Protein AF-A0A9P9II21-F1 (afdb_monomer_lite)

pLDDT: mean 89.0, std 5.73, range [63.31, 94.75]

Foldseek 3Di:
DVVPDPVVVVVVVLVVCPPPNLVVLQVQLPPDPVSVVSRDQDALVSQLVVCLVVVQPQAAGEHPVSDGDHPVQFDPVCCDEQCNSPHVVVHVTDGNVGD

Organism: NCBI:txid256645

Secondary structure (DSSP, 8-state):
-GGGS-HHHHHHHHHT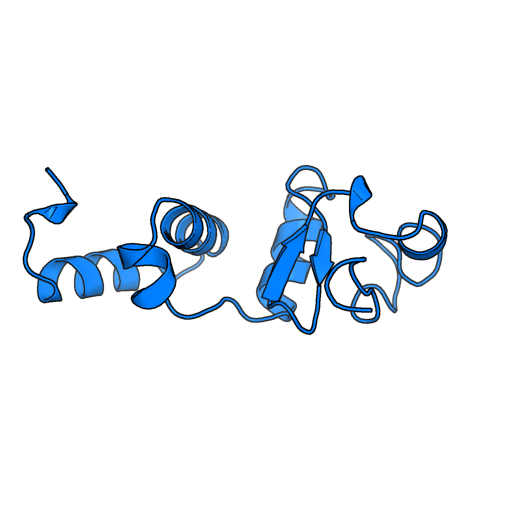TTTT-HHHHHHHHHH-HHHHHHSPPPPHHHHHHHHHHTTTTT-EEETTTTEEE-GGGS-TTTTSGGGSTTSTTGGG---TTT-

Structure (mmCIF, N/CA/C/O backbone):
data_AF-A0A9P9II21-F1
#
_entry.id   AF-A0A9P9II21-F1
#
loop_
_atom_site.group_PDB
_atom_site.id
_atom_site.type_symbol
_atom_site.label_atom_id
_atom_site.label_alt_id
_atom_site.label_comp_id
_atom_site.label_asym_id
_atom_site.label_entity_id
_atom_site.label_seq_id
_atom_site.pdbx_PDB_ins_code
_atom_site.Cartn_x
_atom_site.Cartn_y
_atom_site.Cartn_z
_atom_site.occupancy
_atom_site.B_iso_or_equiv
_atom_site.auth_seq_id
_atom_site.auth_comp_id
_atom_site.auth_asym_id
_atom_site.auth_atom_id
_atom_site.pdbx_PDB_model_num
ATOM 1 N N . PRO A 1 1 ? -3.631 1.811 24.890 1.00 83.94 1 PRO A N 1
ATOM 2 C CA . PRO A 1 1 ? -2.990 1.358 23.628 1.00 83.94 1 PRO A CA 1
ATOM 3 C C . PRO A 1 1 ? -4.033 1.226 22.514 1.00 83.94 1 PRO A C 1
ATOM 5 O O . PRO A 1 1 ? -5.151 0.827 22.824 1.00 83.94 1 PRO A O 1
ATOM 8 N N . ILE A 1 2 ? -3.689 1.546 21.259 1.00 87.62 2 ILE A N 1
ATOM 9 C CA . ILE A 1 2 ? -4.649 1.524 20.136 1.00 87.62 2 ILE A CA 1
ATOM 10 C C . ILE A 1 2 ? -5.311 0.150 19.964 1.00 87.62 2 ILE A C 1
ATOM 12 O O . ILE A 1 2 ? -6.512 0.083 19.782 1.00 87.62 2 ILE A O 1
ATOM 16 N N . LEU A 1 3 ? -4.562 -0.939 20.167 1.00 91.69 3 LEU A N 1
ATOM 17 C CA . LEU A 1 3 ? -5.059 -2.315 20.031 1.00 91.69 3 LEU A CA 1
ATOM 18 C C . LEU A 1 3 ? -6.070 -2.747 21.107 1.00 91.69 3 LEU A C 1
ATOM 20 O O . LEU A 1 3 ? -6.678 -3.801 20.963 1.00 91.69 3 LEU A O 1
ATOM 24 N N . ASN A 1 4 ? -6.253 -1.959 22.171 1.00 94.75 4 ASN A N 1
ATOM 25 C CA . ASN A 1 4 ? -7.258 -2.239 23.201 1.00 94.75 4 ASN A CA 1
ATOM 26 C C . ASN A 1 4 ? -8.624 -1.624 22.860 1.00 94.75 4 ASN A C 1
ATOM 28 O O . ASN A 1 4 ? -9.573 -1.796 23.623 1.00 94.75 4 ASN A O 1
ATOM 32 N N . LEU A 1 5 ? -8.726 -0.868 21.762 1.00 94.44 5 LEU A N 1
ATOM 33 C CA . LEU A 1 5 ? -9.998 -0.322 21.314 1.00 94.44 5 LEU A CA 1
ATOM 34 C C . LEU A 1 5 ? -10.875 -1.444 20.727 1.00 94.44 5 LEU A C 1
ATOM 36 O O . LEU A 1 5 ? -10.361 -2.387 20.119 1.00 94.44 5 LEU A O 1
ATOM 40 N N . PRO A 1 6 ? -12.208 -1.351 20.864 1.00 94.69 6 PRO A N 1
ATOM 41 C CA . PRO A 1 6 ? -13.124 -2.240 20.163 1.00 94.69 6 PRO A CA 1
ATOM 42 C C . PRO A 1 6 ? -12.909 -2.214 18.644 1.00 94.69 6 PRO A C 1
ATOM 44 O O . PRO A 1 6 ? -12.644 -1.163 18.059 1.00 94.69 6 PRO A O 1
ATOM 47 N N . ALA A 1 7 ? -13.122 -3.354 17.982 1.00 92.69 7 ALA A N 1
ATOM 48 C CA . ALA A 1 7 ? -12.961 -3.480 16.529 1.00 92.69 7 ALA A CA 1
ATOM 49 C C . ALA A 1 7 ? -13.858 -2.522 15.719 1.00 92.69 7 ALA A C 1
ATOM 51 O O . ALA A 1 7 ? -13.515 -2.169 14.593 1.00 92.69 7 ALA A O 1
ATOM 52 N N . GLU A 1 8 ? -14.989 -2.081 16.283 1.00 94.62 8 GLU A N 1
ATOM 53 C CA . GLU A 1 8 ? -15.830 -1.031 15.691 1.00 94.62 8 GLU A CA 1
ATOM 54 C C . GLU A 1 8 ? -15.074 0.296 15.568 1.00 94.62 8 GLU A C 1
ATOM 56 O O . GLU A 1 8 ? -15.078 0.911 14.506 1.00 94.62 8 GLU A O 1
ATOM 61 N N . LEU A 1 9 ? -14.345 0.698 16.614 1.00 94.62 9 LEU A N 1
ATOM 62 C CA . LEU A 1 9 ? -13.543 1.920 16.580 1.00 94.62 9 LEU A CA 1
ATOM 63 C C . LEU A 1 9 ? -12.380 1.789 15.597 1.00 94.62 9 LEU A C 1
ATOM 65 O O . LEU A 1 9 ? -12.066 2.748 14.900 1.00 94.62 9 LEU A O 1
ATOM 69 N N . HIS A 1 10 ? -11.776 0.604 15.472 1.00 93.56 10 HIS A N 1
ATOM 70 C CA . HIS A 1 10 ? -10.775 0.367 14.430 1.00 93.56 10 HIS A CA 1
ATOM 71 C C . HIS A 1 10 ? -11.354 0.563 13.025 1.00 93.56 10 HIS A C 1
ATOM 73 O O . HIS A 1 10 ? -10.727 1.229 12.206 1.00 93.56 10 HIS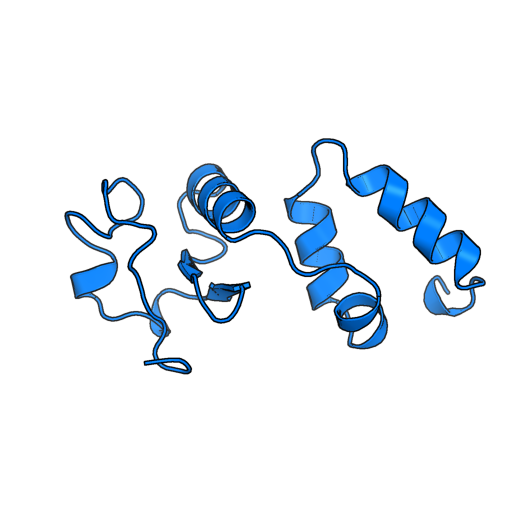 A O 1
ATOM 79 N N . ARG A 1 11 ? -12.556 0.039 12.748 1.00 91.50 11 ARG A N 1
ATOM 80 C CA . ARG A 1 11 ? -13.234 0.230 11.456 1.00 91.50 11 ARG A CA 1
ATOM 81 C C . ARG A 1 11 ? -13.565 1.698 11.191 1.00 91.50 11 ARG A C 1
ATOM 83 O O . ARG A 1 11 ? -13.318 2.168 10.084 1.00 91.50 11 ARG A O 1
ATOM 90 N N . GLN A 1 12 ? -14.033 2.431 12.202 1.00 92.38 12 GLN A N 1
ATOM 91 C CA . GLN A 1 12 ? -14.258 3.875 12.084 1.00 92.38 12 GLN A CA 1
ATOM 92 C C . GLN A 1 12 ? -12.958 4.626 11.768 1.00 92.38 12 GLN A C 1
ATOM 94 O O . GLN A 1 12 ? -12.925 5.399 10.814 1.00 92.38 12 GLN A O 1
ATOM 99 N N . ILE A 1 13 ? -11.863 4.342 12.483 1.00 90.81 13 ILE A N 1
ATOM 100 C CA . ILE A 1 13 ? -10.545 4.940 12.210 1.00 90.81 13 ILE A CA 1
ATOM 101 C C . ILE A 1 13 ? -10.099 4.652 10.771 1.00 90.81 13 ILE A C 1
ATOM 103 O O . ILE A 1 13 ? -9.673 5.572 10.080 1.00 90.81 13 ILE A O 1
ATOM 107 N N . ILE A 1 14 ? -10.224 3.404 10.306 1.00 90.75 14 ILE A N 1
ATOM 108 C CA . ILE A 1 14 ? -9.849 3.013 8.938 1.00 90.75 14 ILE A CA 1
ATOM 109 C C . ILE A 1 14 ? -10.679 3.786 7.905 1.00 90.75 14 ILE A C 1
ATOM 111 O O . ILE A 1 14 ? -10.109 4.308 6.953 1.00 90.75 14 ILE A O 1
ATOM 115 N N . SER A 1 15 ? -11.989 3.946 8.122 1.00 89.44 15 SER A N 1
ATOM 116 C CA . SER A 1 15 ? -12.862 4.672 7.186 1.00 89.44 15 SER A CA 1
ATOM 117 C C . SER A 1 15 ? -12.485 6.148 7.005 1.00 89.44 15 SER A C 1
ATOM 119 O O . SER A 1 15 ? -12.727 6.725 5.947 1.00 89.44 15 SER A O 1
ATOM 121 N N . HIS A 1 16 ? -11.831 6.760 7.999 1.00 88.88 16 HIS A N 1
ATOM 122 C CA . HIS A 1 16 ? -11.310 8.124 7.885 1.00 88.88 16 HIS A CA 1
ATOM 123 C C . HIS A 1 16 ? -10.031 8.225 7.033 1.00 88.88 16 HIS A C 1
ATOM 125 O O . HIS A 1 16 ? -9.624 9.335 6.693 1.00 88.88 16 HIS A O 1
ATOM 131 N N . LEU A 1 17 ? -9.402 7.101 6.666 1.00 85.00 17 LEU A N 1
ATOM 132 C CA . LEU A 1 17 ? -8.189 7.057 5.838 1.00 85.00 17 LEU A CA 1
ATOM 133 C C . LEU A 1 17 ? -8.484 6.842 4.340 1.00 85.00 17 LEU A C 1
ATOM 135 O O . LEU A 1 17 ? -7.639 7.148 3.498 1.00 85.00 17 LEU A O 1
ATOM 139 N N . ASP A 1 18 ? -9.682 6.372 3.981 1.00 70.12 18 ASP A N 1
ATOM 140 C CA . ASP A 1 18 ? -10.030 5.958 2.608 1.00 70.12 18 ASP A CA 1
ATOM 141 C C . ASP A 1 18 ? -10.184 7.123 1.602 1.00 70.12 18 ASP A C 1
ATOM 143 O O . ASP A 1 18 ? -10.328 6.903 0.401 1.00 70.12 18 ASP A O 1
ATOM 147 N N . GLY A 1 19 ? -10.117 8.379 2.059 1.00 63.56 19 GLY A N 1
ATOM 148 C CA . GLY A 1 19 ? -10.473 9.557 1.258 1.00 63.56 19 GLY A CA 1
ATOM 149 C C . GLY A 1 19 ? -9.377 10.190 0.393 1.00 63.56 19 GLY A C 1
ATOM 150 O O . GLY A 1 19 ? -9.716 11.089 -0.365 1.00 63.56 19 GLY A O 1
ATOM 151 N N . ASN A 1 20 ? -8.102 9.794 0.532 1.00 65.94 20 ASN A N 1
ATOM 152 C CA . ASN A 1 20 ? -6.920 10.233 -0.262 1.00 65.94 20 ASN A CA 1
ATOM 153 C C . ASN A 1 20 ? -5.585 9.760 0.362 1.00 65.94 20 ASN A C 1
ATOM 155 O O . ASN A 1 20 ? -4.505 9.959 -0.205 1.00 65.94 20 ASN A O 1
ATOM 159 N N . GLU A 1 21 ? -5.640 9.123 1.531 1.00 81.88 21 GLU A N 1
ATOM 160 C CA . GLU A 1 21 ? -4.481 8.690 2.308 1.00 81.88 21 GLU A CA 1
ATOM 161 C C . GLU A 1 21 ? -4.125 7.225 2.012 1.00 81.88 21 GLU A C 1
ATOM 163 O O . GLU A 1 21 ? -3.850 6.430 2.910 1.00 81.88 21 GLU A O 1
ATOM 168 N N . GLU A 1 22 ? -4.086 6.855 0.724 1.00 86.12 22 GLU A N 1
ATOM 169 C CA . GLU A 1 22 ? -3.772 5.487 0.272 1.00 86.12 22 GLU A CA 1
ATOM 170 C C . GLU A 1 22 ? -2.450 4.969 0.873 1.00 86.12 22 GLU A C 1
ATOM 172 O O . GLU A 1 22 ? -2.300 3.782 1.170 1.00 86.12 22 GLU A O 1
ATOM 177 N N . PHE A 1 23 ? -1.490 5.874 1.091 1.00 87.50 23 PHE A N 1
ATOM 178 C CA . PHE A 1 23 ? -0.224 5.561 1.749 1.00 87.50 23 PHE A CA 1
ATOM 179 C C . PHE A 1 23 ? -0.395 5.249 3.242 1.00 87.50 23 PHE A C 1
ATOM 181 O O . PHE A 1 23 ? 0.237 4.320 3.744 1.00 87.50 23 PHE A O 1
ATOM 188 N N . ALA A 1 24 ? -1.257 5.981 3.954 1.00 89.69 24 ALA A N 1
ATOM 189 C CA . ALA A 1 24 ? -1.532 5.734 5.368 1.00 89.69 24 ALA A CA 1
ATOM 190 C C . ALA A 1 24 ? -2.229 4.384 5.571 1.00 89.69 24 ALA A C 1
ATOM 192 O O . ALA A 1 24 ? -1.840 3.630 6.463 1.00 89.69 24 ALA A O 1
ATOM 193 N N . VAL A 1 25 ? -3.185 4.037 4.701 1.00 89.56 25 VAL A N 1
ATOM 194 C CA . VAL A 1 25 ? -3.845 2.720 4.696 1.00 89.56 25 VAL A CA 1
ATOM 195 C C . VAL A 1 25 ? -2.814 1.602 4.511 1.00 89.56 25 VAL A C 1
ATOM 197 O O . VAL A 1 25 ? -2.803 0.624 5.262 1.00 89.56 25 VAL A O 1
ATOM 200 N N . LEU A 1 26 ? -1.885 1.766 3.564 1.00 89.25 26 LEU A N 1
ATOM 201 C CA . LEU A 1 26 ? -0.792 0.816 3.343 1.00 89.25 26 LEU A CA 1
ATOM 202 C C . LEU A 1 26 ? 0.137 0.688 4.554 1.00 89.25 26 LEU A C 1
ATOM 204 O O . LEU A 1 26 ? 0.466 -0.435 4.939 1.00 89.25 26 LEU A O 1
ATOM 208 N N . ASN A 1 27 ? 0.520 1.805 5.175 1.00 90.25 27 ASN A N 1
ATOM 209 C CA . ASN A 1 27 ? 1.356 1.807 6.377 1.00 90.25 27 ASN A CA 1
ATOM 210 C C . ASN A 1 27 ? 0.670 1.110 7.555 1.00 90.25 27 ASN A C 1
ATOM 212 O O . ASN A 1 27 ? 1.284 0.286 8.238 1.00 90.25 27 ASN A O 1
ATOM 216 N N . LEU A 1 28 ? -0.619 1.383 7.766 1.00 91.50 28 LEU A N 1
ATOM 217 C CA . LEU A 1 28 ? -1.404 0.725 8.804 1.00 91.50 28 LEU A CA 1
ATOM 218 C C . LEU A 1 28 ? -1.414 -0.793 8.586 1.00 91.50 28 LEU A C 1
ATOM 220 O O . LEU A 1 28 ? -1.140 -1.562 9.508 1.00 91.50 28 LEU A O 1
ATOM 224 N N . ARG A 1 29 ? -1.623 -1.221 7.338 1.00 91.62 29 ARG A N 1
ATOM 225 C CA . ARG A 1 29 ? -1.666 -2.633 6.950 1.00 91.62 29 ARG A CA 1
ATOM 226 C C . ARG A 1 29 ? -0.344 -3.376 7.181 1.00 91.62 29 ARG A C 1
ATOM 228 O O . ARG A 1 29 ? -0.370 -4.559 7.504 1.00 91.62 29 ARG A O 1
ATOM 235 N N . ILE A 1 30 ? 0.809 -2.721 7.029 1.00 89.19 30 ILE A N 1
ATOM 236 C CA . ILE A 1 30 ? 2.127 -3.347 7.271 1.00 89.19 30 ILE A CA 1
ATOM 237 C C . ILE A 1 30 ? 2.599 -3.248 8.728 1.00 89.19 30 ILE A C 1
ATOM 239 O O . ILE A 1 30 ? 3.623 -3.835 9.068 1.00 89.19 30 ILE A O 1
ATOM 243 N N . THR A 1 31 ? 1.875 -2.526 9.589 1.00 92.00 31 THR A N 1
ATOM 244 C CA . THR A 1 31 ? 2.295 -2.282 10.978 1.00 92.00 31 THR A CA 1
ATOM 245 C C . THR A 1 31 ? 2.240 -3.551 11.832 1.00 92.00 31 THR A C 1
ATOM 247 O O . THR A 1 31 ? 3.138 -3.799 12.634 1.00 92.00 31 THR A O 1
ATOM 250 N N . ASN A 1 32 ? 1.190 -4.366 11.695 1.00 93.12 32 ASN A N 1
ATOM 251 C CA . ASN A 1 32 ? 1.064 -5.642 12.402 1.00 93.12 32 ASN A CA 1
ATOM 252 C C . ASN A 1 32 ? 0.085 -6.589 11.687 1.00 93.12 32 ASN A C 1
ATOM 254 O O . ASN A 1 32 ? -0.641 -6.189 10.779 1.00 93.12 32 ASN A O 1
ATOM 258 N N . ARG A 1 33 ? 0.033 -7.849 12.142 1.00 92.88 33 ARG A N 1
ATOM 259 C CA . ARG A 1 33 ? -0.857 -8.878 11.578 1.00 92.88 33 ARG A CA 1
ATOM 260 C C . ARG A 1 33 ? -2.347 -8.526 11.698 1.00 92.88 33 ARG A C 1
ATOM 262 O O . ARG A 1 33 ? -3.094 -8.758 10.762 1.00 92.88 33 ARG A O 1
ATOM 269 N N . TYR A 1 34 ? -2.772 -7.932 12.815 1.00 94.31 34 TYR A N 1
ATOM 270 C CA . TYR A 1 34 ? -4.175 -7.562 13.032 1.00 94.31 34 TYR A CA 1
ATOM 271 C C . TYR A 1 34 ? -4.680 -6.565 11.978 1.00 94.31 34 TYR A C 1
ATOM 273 O O . TYR A 1 34 ? -5.713 -6.792 11.349 1.00 94.31 34 TYR A O 1
ATOM 281 N N . PHE A 1 35 ? -3.932 -5.488 11.733 1.00 92.94 35 PHE A N 1
ATOM 282 C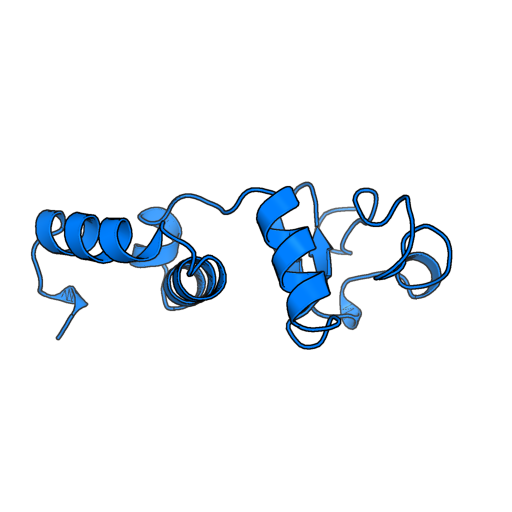 CA . PHE A 1 35 ? -4.274 -4.517 10.697 1.00 92.94 35 PHE A CA 1
ATOM 283 C C . PHE A 1 35 ? -4.040 -5.061 9.290 1.00 92.94 35 PHE A C 1
ATOM 285 O O . PHE A 1 35 ? -4.797 -4.709 8.394 1.00 92.94 35 PHE A O 1
ATOM 292 N N . HIS A 1 36 ? -3.061 -5.949 9.086 1.00 91.75 36 HIS A N 1
ATOM 293 C CA . HIS A 1 36 ? -2.881 -6.629 7.801 1.00 91.75 36 HIS A CA 1
ATOM 294 C C . HIS A 1 36 ? -4.147 -7.373 7.347 1.00 91.75 36 HIS A C 1
ATOM 296 O O . HIS A 1 36 ? -4.467 -7.357 6.155 1.00 91.75 36 HIS A O 1
ATOM 302 N N . ASP A 1 37 ? -4.835 -8.006 8.299 1.00 91.69 37 ASP A N 1
ATOM 303 C CA . ASP A 1 37 ? -6.010 -8.842 8.049 1.00 91.69 37 ASP A CA 1
ATOM 304 C C . ASP A 1 37 ? -7.323 -8.039 8.095 1.00 91.69 37 ASP A C 1
ATOM 306 O O . ASP A 1 37 ? -8.274 -8.374 7.395 1.00 91.69 37 ASP A O 1
ATOM 310 N N . THR A 1 38 ? -7.375 -6.960 8.887 1.00 91.69 38 THR A N 1
ATOM 311 C CA . THR A 1 38 ? -8.575 -6.111 9.025 1.00 91.69 38 THR A CA 1
ATOM 312 C C . THR A 1 38 ? -8.678 -5.052 7.924 1.00 91.69 38 THR A C 1
ATOM 314 O O . THR A 1 38 ? -9.780 -4.696 7.512 1.00 91.69 38 THR A O 1
ATOM 317 N N . VAL A 1 39 ? -7.545 -4.519 7.453 1.00 91.38 39 VAL A N 1
ATOM 318 C CA . VAL A 1 39 ? -7.508 -3.504 6.394 1.00 91.38 39 VAL A CA 1
ATOM 319 C C . VAL A 1 39 ? -7.531 -4.201 5.029 1.00 91.38 39 VAL A C 1
ATOM 321 O O . VAL A 1 39 ? -6.649 -5.031 4.763 1.00 91.38 39 VAL A O 1
ATOM 324 N N . PRO A 1 40 ? -8.483 -3.862 4.137 1.00 88.38 40 PRO A N 1
ATOM 325 C CA . PRO A 1 40 ? -8.541 -4.439 2.802 1.00 88.38 40 PRO A CA 1
ATOM 326 C C . PRO A 1 40 ? -7.209 -4.296 2.046 1.00 88.38 40 PRO A C 1
ATOM 328 O O . PRO A 1 40 ? -6.511 -3.286 2.185 1.00 88.38 40 PRO A O 1
ATOM 331 N N . PRO A 1 41 ? -6.815 -5.296 1.238 1.00 88.12 41 PRO A N 1
AT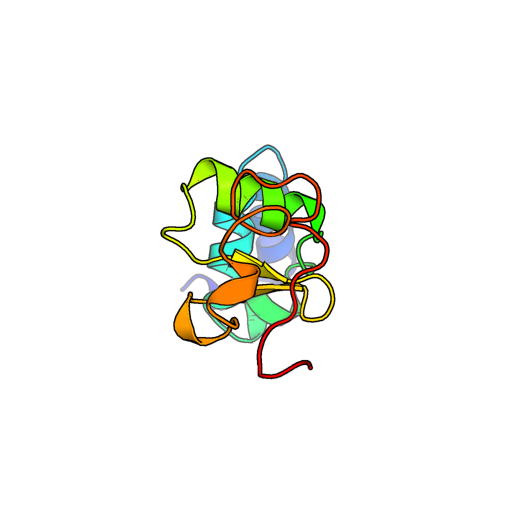OM 332 C CA . PRO A 1 41 ? -5.623 -5.176 0.415 1.00 88.12 41 PRO A CA 1
ATOM 333 C C . PRO A 1 41 ? -5.783 -4.021 -0.589 1.00 88.12 41 PRO A C 1
ATOM 335 O O . PRO A 1 41 ? -6.860 -3.857 -1.167 1.00 88.12 41 PRO A O 1
ATOM 338 N N . PRO A 1 42 ? -4.722 -3.232 -0.835 1.00 90.06 42 PRO A N 1
ATOM 339 C CA . PRO A 1 42 ? -4.784 -2.142 -1.797 1.00 90.06 42 PRO A CA 1
ATOM 340 C C . PRO A 1 42 ? -4.977 -2.687 -3.213 1.00 90.06 42 PRO A C 1
ATOM 342 O O . PRO A 1 42 ? -4.483 -3.765 -3.563 1.00 90.06 42 PRO A O 1
ATOM 345 N N . SER A 1 43 ? -5.639 -1.902 -4.060 1.00 91.25 43 SER A N 1
ATOM 346 C CA . SER A 1 43 ? -5.710 -2.210 -5.484 1.00 91.25 43 SER A CA 1
ATOM 347 C C . SER A 1 43 ? -4.321 -2.104 -6.129 1.00 91.25 43 SER A C 1
ATOM 349 O O . SER A 1 43 ? -3.462 -1.330 -5.697 1.00 91.25 43 SER A O 1
ATOM 351 N N . HIS A 1 44 ? -4.085 -2.855 -7.205 1.00 92.50 44 HIS A N 1
ATOM 352 C CA . HIS A 1 44 ? -2.829 -2.735 -7.947 1.00 92.50 44 HIS A CA 1
ATOM 353 C C . HIS A 1 44 ? -2.616 -1.320 -8.512 1.00 92.50 44 HIS A C 1
ATOM 355 O O . HIS A 1 44 ? -1.494 -0.822 -8.541 1.00 92.50 44 HIS A O 1
ATOM 361 N N . ASP A 1 45 ? -3.695 -0.653 -8.912 1.00 91.75 45 ASP A N 1
ATOM 362 C CA . ASP A 1 45 ? -3.653 0.710 -9.434 1.00 91.75 45 ASP A CA 1
ATOM 363 C C . ASP A 1 45 ? -3.269 1.735 -8.349 1.00 91.75 45 ASP A C 1
ATOM 365 O O . ASP A 1 45 ? -2.417 2.593 -8.580 1.00 91.75 45 ASP A O 1
ATOM 369 N N . THR A 1 46 ? -3.780 1.564 -7.125 1.00 91.50 46 THR A N 1
ATOM 370 C CA . THR A 1 46 ? -3.336 2.306 -5.932 1.00 91.50 46 THR A CA 1
ATOM 371 C C . THR A 1 46 ? -1.831 2.144 -5.710 1.00 91.50 46 THR A C 1
ATOM 373 O O . THR A 1 46 ? -1.116 3.125 -5.517 1.00 91.50 46 THR A O 1
ATOM 376 N N . LEU A 1 47 ? -1.309 0.917 -5.799 1.00 93.00 47 LEU A N 1
ATOM 377 C CA . LEU A 1 47 ? 0.128 0.670 -5.641 1.00 93.00 47 LEU A CA 1
ATOM 378 C C . LEU A 1 47 ? 0.951 1.372 -6.728 1.00 93.00 47 LEU A C 1
ATOM 380 O O . LEU A 1 47 ? 1.982 1.963 -6.420 1.00 93.00 47 LEU A O 1
ATOM 384 N N . LEU A 1 48 ? 0.493 1.347 -7.982 1.00 93.50 48 LEU A N 1
ATOM 385 C CA . LEU A 1 48 ? 1.159 2.033 -9.093 1.00 93.50 48 LEU A CA 1
ATOM 386 C C . LEU A 1 48 ? 1.130 3.559 -8.934 1.00 93.50 48 LEU A C 1
ATOM 388 O O . LEU A 1 48 ? 2.117 4.223 -9.258 1.00 93.50 48 LEU A O 1
ATOM 392 N N . ARG A 1 49 ? 0.021 4.123 -8.437 1.00 91.94 49 ARG A N 1
ATOM 393 C CA . ARG A 1 49 ? -0.068 5.548 -8.090 1.00 91.94 49 ARG A CA 1
ATOM 394 C C . ARG A 1 49 ? 0.926 5.915 -7.002 1.00 91.94 49 ARG A C 1
ATOM 396 O O . ARG A 1 49 ? 1.639 6.901 -7.157 1.00 91.94 49 ARG A O 1
ATOM 403 N N . LEU A 1 50 ? 0.989 5.126 -5.931 1.00 92.12 50 LEU A N 1
ATOM 404 C CA . LEU A 1 50 ? 1.890 5.369 -4.809 1.00 92.12 50 LEU A CA 1
ATOM 405 C C . LEU A 1 50 ? 3.351 5.246 -5.222 1.00 92.12 50 LEU A C 1
ATOM 407 O O . LEU A 1 50 ? 4.128 6.164 -4.983 1.00 92.12 50 LEU A O 1
ATOM 411 N N . GLU A 1 51 ? 3.717 4.175 -5.920 1.00 93.38 51 GLU A N 1
ATOM 412 C CA . GLU A 1 51 ? 5.053 4.029 -6.494 1.00 93.38 51 GLU A CA 1
ATOM 413 C C . GLU A 1 51 ? 5.442 5.274 -7.304 1.00 93.38 51 GLU A C 1
ATOM 415 O O . GLU A 1 51 ? 6.526 5.822 -7.101 1.00 93.38 51 GLU A O 1
ATOM 420 N N . LYS A 1 52 ? 4.555 5.757 -8.186 1.00 92.44 52 LYS A N 1
ATOM 421 C CA . LYS A 1 52 ? 4.809 6.955 -8.994 1.00 92.44 52 LYS A CA 1
ATOM 422 C C . LYS A 1 52 ? 4.908 8.221 -8.138 1.00 92.44 52 LYS A C 1
ATOM 424 O O . LYS A 1 52 ? 5.830 9.007 -8.338 1.00 92.44 52 LYS A O 1
ATOM 429 N N . ARG A 1 53 ? 4.002 8.407 -7.170 1.00 91.81 53 ARG A N 1
ATOM 430 C CA . ARG A 1 53 ? 3.977 9.550 -6.235 1.00 91.81 53 ARG A CA 1
ATOM 431 C C . ARG A 1 53 ? 5.279 9.663 -5.445 1.00 91.81 53 ARG A C 1
ATOM 433 O O . ARG A 1 53 ? 5.758 10.767 -5.220 1.00 91.81 53 ARG A O 1
ATOM 440 N N . PHE A 1 54 ? 5.854 8.529 -5.060 1.00 91.81 54 PHE A N 1
ATOM 441 C CA . PHE A 1 54 ? 7.097 8.446 -4.295 1.00 91.81 54 PHE A CA 1
ATOM 442 C C . PHE A 1 54 ? 8.327 8.149 -5.165 1.00 91.81 54 PHE A C 1
ATOM 444 O O . PHE A 1 54 ? 9.387 7.824 -4.633 1.00 91.81 54 PHE A O 1
ATOM 451 N N . ASN A 1 55 ? 8.212 8.243 -6.492 1.00 92.00 55 ASN A N 1
ATOM 452 C CA . ASN A 1 55 ? 9.302 8.010 -7.442 1.00 92.00 55 ASN A CA 1
ATOM 453 C C . ASN A 1 55 ? 10.072 6.687 -7.196 1.00 92.00 55 ASN A C 1
ATOM 455 O O . ASN A 1 55 ? 11.298 6.641 -7.267 1.00 92.00 55 ASN A O 1
ATOM 459 N N . GLY A 1 56 ? 9.358 5.621 -6.818 1.00 89.00 56 GLY A N 1
ATOM 460 C CA . GLY A 1 56 ? 9.921 4.299 -6.515 1.00 89.00 56 GLY A CA 1
ATOM 461 C C . GLY A 1 56 ? 10.719 4.185 -5.206 1.00 89.00 56 GLY A C 1
ATOM 462 O O . GLY A 1 56 ? 11.222 3.103 -4.904 1.00 89.00 56 GLY A O 1
ATOM 463 N N . THR A 1 57 ? 10.831 5.251 -4.401 1.00 90.00 57 THR A N 1
ATOM 464 C CA . THR A 1 57 ? 11.622 5.251 -3.146 1.00 90.00 57 THR A CA 1
ATOM 465 C C . THR A 1 57 ? 11.080 4.292 -2.086 1.00 90.00 57 THR A C 1
ATOM 467 O O . THR A 1 57 ? 11.852 3.665 -1.367 1.00 90.00 57 THR A O 1
ATOM 470 N N . ILE A 1 58 ? 9.758 4.118 -2.033 1.00 89.50 58 ILE A N 1
ATOM 471 C CA . ILE A 1 58 ? 9.077 3.176 -1.131 1.00 89.50 58 ILE A CA 1
ATOM 472 C C . ILE A 1 58 ? 8.932 1.766 -1.734 1.00 89.50 58 ILE A C 1
ATOM 474 O O . ILE A 1 58 ? 8.318 0.887 -1.130 1.00 89.50 58 ILE A O 1
ATOM 478 N N . GLY A 1 59 ? 9.478 1.543 -2.932 1.00 91.94 59 GLY A N 1
ATOM 479 C CA . GLY A 1 59 ? 9.368 0.298 -3.684 1.00 91.94 59 GLY A CA 1
ATOM 480 C C . GLY A 1 59 ? 8.459 0.398 -4.908 1.00 91.94 59 GLY A C 1
ATOM 481 O O . GLY A 1 59 ? 7.939 1.459 -5.244 1.00 91.94 59 GLY A O 1
ATOM 482 N N . TYR A 1 60 ? 8.290 -0.741 -5.574 1.00 92.69 60 TYR A N 1
ATOM 483 C CA . TYR A 1 60 ? 7.614 -0.886 -6.860 1.00 92.69 60 TYR A CA 1
ATOM 484 C C . TYR A 1 60 ? 6.403 -1.803 -6.733 1.00 92.69 60 TYR A C 1
ATOM 486 O O . TYR A 1 60 ? 6.436 -2.799 -6.001 1.00 92.69 60 TYR A O 1
ATOM 494 N N . ALA A 1 61 ? 5.333 -1.460 -7.441 1.00 93.12 61 ALA A N 1
ATOM 495 C CA . ALA A 1 61 ? 4.080 -2.185 -7.415 1.00 93.12 61 ALA A CA 1
ATOM 496 C C . ALA A 1 61 ? 4.198 -3.529 -8.126 1.00 93.12 61 ALA A C 1
ATOM 498 O O . ALA A 1 61 ? 4.807 -3.652 -9.194 1.00 93.12 61 ALA A O 1
ATOM 499 N N . TYR A 1 62 ? 3.541 -4.526 -7.543 1.00 89.31 62 TYR A N 1
ATOM 500 C CA . TYR A 1 62 ? 3.373 -5.825 -8.160 1.00 89.31 62 TYR A CA 1
ATOM 501 C C . TYR A 1 62 ? 1.908 -6.267 -8.196 1.00 89.31 62 TYR A C 1
ATOM 503 O O . TYR A 1 62 ? 1.186 -6.153 -7.203 1.00 89.31 62 TYR A O 1
ATOM 511 N N . LYS A 1 63 ? 1.505 -6.832 -9.340 1.00 83.44 63 LYS A N 1
ATOM 512 C CA . LYS A 1 63 ? 0.125 -7.200 -9.664 1.00 83.44 63 LYS A CA 1
ATOM 513 C C . LYS A 1 63 ? -0.446 -8.326 -8.804 1.00 83.44 63 LYS A C 1
ATOM 515 O O . LYS A 1 63 ? -1.590 -8.212 -8.384 1.00 83.44 63 LYS A O 1
ATOM 520 N N . HIS A 1 64 ? 0.306 -9.401 -8.546 1.00 83.31 64 HIS A N 1
ATOM 521 C CA . HIS A 1 64 ? -0.283 -10.602 -7.930 1.00 83.31 64 HIS A CA 1
ATOM 522 C C . HIS A 1 64 ? -0.182 -10.628 -6.403 1.00 83.31 64 HIS A C 1
ATOM 524 O O . HIS A 1 64 ? -1.163 -10.948 -5.746 1.00 83.31 64 HIS A O 1
ATOM 530 N N . CYS A 1 65 ? 0.957 -10.247 -5.814 1.00 82.50 65 CYS A N 1
ATOM 531 C CA . CYS A 1 65 ? 1.086 -10.190 -4.355 1.00 82.50 65 CYS A CA 1
ATOM 532 C C . CYS A 1 65 ? 0.571 -8.864 -3.732 1.00 82.50 65 CYS A C 1
ATOM 534 O O . CYS A 1 65 ? 0.688 -8.710 -2.518 1.00 82.50 65 CYS A O 1
ATOM 536 N N . LEU A 1 66 ? 0.004 -7.929 -4.524 1.00 87.56 66 LEU A N 1
ATOM 537 C CA . LEU A 1 66 ? -0.629 -6.661 -4.091 1.00 87.56 66 LEU A CA 1
ATOM 538 C C . LEU A 1 66 ? 0.160 -5.910 -3.001 1.00 87.56 66 LEU A C 1
ATOM 540 O O . LEU A 1 66 ? -0.368 -5.494 -1.967 1.00 87.56 66 LEU A O 1
ATOM 544 N N . ARG A 1 67 ? 1.468 -5.764 -3.231 1.00 88.00 67 ARG A N 1
ATOM 545 C CA . ARG A 1 67 ? 2.429 -5.133 -2.316 1.00 88.00 67 ARG A CA 1
ATOM 546 C C . ARG A 1 67 ? 3.404 -4.256 -3.096 1.00 88.00 67 ARG A C 1
ATOM 548 O O . ARG A 1 67 ? 3.722 -4.560 -4.246 1.00 88.00 67 ARG A O 1
ATOM 555 N N . LEU A 1 68 ? 3.923 -3.223 -2.434 1.00 90.69 68 LEU A N 1
ATOM 556 C CA . LEU A 1 68 ? 5.146 -2.545 -2.861 1.00 90.69 68 LEU A CA 1
ATOM 557 C C . LEU A 1 68 ? 6.344 -3.387 -2.423 1.00 90.69 68 LEU A C 1
ATOM 559 O O . LEU A 1 68 ? 6.414 -3.834 -1.276 1.00 90.69 68 LEU A O 1
ATOM 563 N N . ARG A 1 69 ? 7.269 -3.649 -3.343 1.00 91.00 69 ARG A N 1
ATOM 564 C CA . ARG A 1 69 ? 8.469 -4.446 -3.076 1.00 91.00 69 ARG A CA 1
ATOM 565 C C . ARG A 1 69 ? 9.729 -3.638 -3.395 1.00 91.00 69 ARG A C 1
ATOM 567 O O . ARG A 1 69 ? 9.706 -2.811 -4.306 1.00 91.00 69 ARG A O 1
ATOM 574 N N . PRO A 1 70 ? 10.835 -3.856 -2.666 1.00 91.62 70 PRO A N 1
ATOM 575 C CA . PRO A 1 70 ? 12.086 -3.163 -2.950 1.00 91.62 70 PRO A CA 1
ATOM 576 C C . PRO A 1 70 ? 12.644 -3.563 -4.322 1.00 91.62 70 PRO A C 1
ATOM 578 O O . PRO A 1 70 ? 12.331 -4.637 -4.837 1.00 91.62 70 PRO A O 1
ATOM 581 N N . VAL A 1 71 ? 13.530 -2.723 -4.871 1.00 91.81 71 VAL A N 1
ATOM 582 C CA . VAL A 1 71 ? 14.251 -2.946 -6.145 1.00 91.81 71 VAL A CA 1
ATOM 583 C C . VAL A 1 71 ? 14.815 -4.363 -6.246 1.00 91.81 71 VAL A C 1
ATOM 585 O O . VAL A 1 71 ? 14.684 -5.004 -7.281 1.00 91.81 71 VAL A O 1
ATOM 588 N N . SER A 1 72 ? 15.404 -4.864 -5.157 1.00 91.19 72 SER A N 1
ATOM 589 C CA . SER A 1 72 ? 16.060 -6.176 -5.092 1.00 91.19 72 SER A CA 1
ATOM 590 C C . SER A 1 72 ? 15.135 -7.361 -5.365 1.00 91.19 72 SER A C 1
ATOM 592 O O . SER A 1 72 ? 15.615 -8.459 -5.624 1.00 91.19 72 SER A O 1
ATOM 594 N N . ARG A 1 73 ? 13.813 -7.160 -5.311 1.00 92.69 73 ARG A N 1
ATOM 595 C CA . ARG A 1 73 ? 12.818 -8.192 -5.619 1.00 92.69 73 ARG A CA 1
ATOM 596 C C . ARG A 1 73 ? 12.398 -8.195 -7.087 1.00 92.69 73 ARG A C 1
ATOM 598 O O . ARG A 1 73 ? 11.545 -9.001 -7.430 1.00 92.69 73 ARG A O 1
ATOM 605 N N . PHE A 1 74 ? 12.955 -7.338 -7.939 1.00 90.38 74 PHE A N 1
ATOM 606 C CA . PHE A 1 74 ? 12.650 -7.298 -9.370 1.00 90.38 74 PHE A CA 1
ATOM 607 C C . PHE A 1 74 ? 13.914 -7.498 -10.200 1.00 90.38 74 PHE A C 1
ATOM 609 O O . PHE A 1 74 ? 15.002 -7.064 -9.821 1.00 90.38 74 PHE A O 1
ATOM 616 N N . ALA A 1 75 ? 13.764 -8.101 -11.379 1.00 89.06 75 ALA A N 1
ATOM 617 C CA . ALA A 1 75 ? 14.853 -8.153 -12.344 1.00 89.06 75 ALA A CA 1
ATOM 618 C C . ALA A 1 75 ? 15.215 -6.732 -12.810 1.00 89.06 75 ALA A C 1
ATOM 620 O O . ALA A 1 75 ? 14.340 -5.911 -13.093 1.00 89.06 75 ALA A O 1
ATOM 621 N N . THR A 1 76 ? 16.509 -6.435 -12.953 1.00 87.75 76 THR A N 1
ATOM 622 C CA . THR A 1 76 ? 16.988 -5.101 -13.360 1.00 87.75 76 THR A CA 1
ATOM 623 C C . THR A 1 76 ? 16.414 -4.651 -14.706 1.00 87.75 76 THR A C 1
ATOM 625 O O . THR A 1 76 ? 16.201 -3.458 -14.918 1.00 87.75 76 THR A O 1
ATOM 628 N N . THR A 1 77 ? 16.134 -5.594 -15.609 1.00 87.69 77 THR A N 1
ATOM 629 C CA . THR A 1 77 ? 15.491 -5.340 -16.907 1.00 87.69 77 THR A CA 1
ATOM 630 C C . THR A 1 77 ? 14.060 -4.832 -16.756 1.00 87.69 77 THR A C 1
ATOM 632 O O . THR A 1 77 ? 13.644 -3.974 -17.527 1.00 87.69 77 THR A O 1
ATOM 635 N N . MET A 1 78 ? 13.332 -5.286 -15.732 1.00 88.25 78 MET A N 1
ATOM 636 C CA . MET A 1 78 ? 11.948 -4.882 -15.484 1.00 88.25 78 MET A CA 1
ATOM 637 C C . MET A 1 78 ? 11.819 -3.458 -14.961 1.00 88.25 78 MET A C 1
ATOM 639 O O . MET A 1 78 ? 10.795 -2.818 -15.173 1.00 88.25 78 MET A O 1
ATOM 643 N N . LEU A 1 79 ? 12.835 -2.950 -14.270 1.00 88.25 79 LEU A N 1
ATOM 644 C CA . LEU A 1 79 ? 12.819 -1.590 -13.731 1.00 88.25 79 LEU A CA 1
ATOM 645 C C . LEU A 1 79 ? 13.289 -0.546 -14.756 1.00 88.25 79 LEU A C 1
ATOM 647 O O . LEU A 1 79 ? 13.339 0.643 -14.450 1.00 88.25 79 LEU A O 1
ATOM 651 N N . LYS A 1 80 ? 13.599 -0.981 -15.981 1.00 87.88 80 LYS A N 1
ATOM 652 C CA . LYS A 1 80 ? 14.044 -0.147 -17.099 1.00 87.88 80 LYS A CA 1
ATOM 653 C C . LYS A 1 80 ? 13.053 -0.236 -18.266 1.00 87.88 80 LYS A C 1
ATOM 655 O O . LYS A 1 80 ? 12.240 -1.152 -18.354 1.00 87.88 80 LYS A O 1
ATOM 660 N N . GLY A 1 81 ? 13.125 0.728 -19.183 1.00 88.50 81 GLY A N 1
ATOM 661 C CA . GLY A 1 81 ? 12.346 0.713 -20.425 1.00 88.50 81 GLY A CA 1
ATOM 662 C C . GLY A 1 81 ? 10.829 0.689 -20.201 1.00 88.50 81 GLY A C 1
ATOM 663 O O . GLY A 1 81 ? 10.307 1.417 -19.358 1.00 88.50 81 GLY A O 1
ATOM 664 N N . LYS A 1 82 ? 10.118 -0.154 -20.964 1.00 90.56 82 LYS A N 1
ATOM 665 C CA . LYS A 1 82 ? 8.644 -0.176 -21.006 1.00 90.56 82 LYS A CA 1
ATOM 666 C C . LYS A 1 82 ? 7.982 -0.577 -19.688 1.00 90.56 82 LYS A C 1
ATOM 668 O O . LYS A 1 82 ? 6.851 -0.175 -19.459 1.00 90.56 82 LYS A O 1
ATOM 673 N N . THR A 1 83 ? 8.643 -1.349 -18.831 1.00 90.81 83 THR A N 1
ATOM 674 C CA . THR A 1 83 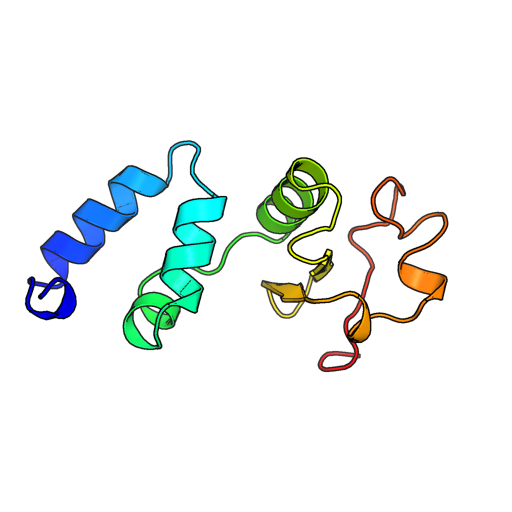? 8.094 -1.791 -17.534 1.00 90.81 83 THR A CA 1
ATOM 675 C C . THR A 1 83 ? 8.645 -0.992 -16.351 1.00 90.81 83 THR A C 1
ATOM 677 O O . THR A 1 83 ? 8.243 -1.231 -15.214 1.00 90.81 83 THR A O 1
ATOM 680 N N . GLY A 1 84 ? 9.559 -0.047 -16.603 1.00 89.75 84 GLY A N 1
ATOM 681 C CA . GLY A 1 84 ? 10.112 0.827 -15.572 1.00 89.75 84 GLY A CA 1
ATOM 682 C C . GLY A 1 84 ? 9.068 1.771 -14.974 1.00 89.75 84 GLY A C 1
ATOM 683 O O . GLY A 1 84 ? 7.931 1.833 -15.432 1.00 89.75 84 GLY A O 1
ATOM 684 N N . LEU A 1 85 ? 9.471 2.553 -13.972 1.00 89.31 85 LEU A N 1
ATOM 685 C CA . LEU A 1 85 ? 8.600 3.476 -13.224 1.00 89.31 85 LEU A CA 1
ATOM 686 C C . LEU A 1 85 ? 7.687 4.342 -14.120 1.00 89.31 85 LEU A C 1
ATOM 688 O O . LEU A 1 85 ? 6.491 4.486 -13.866 1.00 89.31 85 LEU A O 1
ATOM 692 N N . ASN A 1 86 ? 8.256 4.890 -15.196 1.00 89.06 86 ASN A N 1
ATOM 693 C CA . ASN A 1 86 ? 7.561 5.751 -16.159 1.00 89.06 86 ASN A CA 1
ATOM 694 C C . ASN A 1 86 ? 7.156 5.020 -17.450 1.00 89.06 86 ASN A C 1
ATOM 696 O O . ASN A 1 86 ? 6.701 5.653 -18.396 1.00 89.06 86 ASN A O 1
ATOM 700 N N . GLY A 1 87 ? 7.341 3.703 -17.502 1.00 89.94 87 GLY A N 1
ATOM 701 C CA . GLY A 1 87 ? 7.033 2.885 -18.663 1.00 89.94 87 GLY A CA 1
ATOM 702 C C . GLY A 1 87 ? 5.540 2.570 -18.791 1.00 89.94 87 GLY A C 1
ATOM 703 O O . GLY A 1 87 ? 4.808 2.480 -17.803 1.00 89.94 87 GLY A O 1
ATOM 704 N N . GLU A 1 88 ? 5.093 2.373 -20.028 1.00 90.19 88 GLU A N 1
ATOM 705 C CA . GLU A 1 88 ? 3.700 2.064 -20.377 1.00 90.19 88 GLU A CA 1
ATOM 706 C C . GLU A 1 88 ? 3.214 0.722 -19.799 1.00 90.19 88 GLU A C 1
ATOM 708 O O . GLU A 1 88 ? 2.063 0.575 -19.397 1.00 90.19 88 GLU A O 1
ATOM 713 N N . HIS A 1 89 ? 4.108 -0.257 -19.687 1.00 91.56 89 HIS A N 1
ATOM 714 C CA . HIS A 1 89 ? 3.828 -1.609 -19.203 1.00 91.56 89 HIS A CA 1
ATOM 715 C C . HIS A 1 89 ? 4.276 -1.824 -17.752 1.00 91.56 89 HIS A C 1
ATOM 717 O O . HIS A 1 89 ? 4.513 -2.956 -17.334 1.00 91.56 89 HIS A O 1
ATOM 723 N N . ARG A 1 90 ? 4.390 -0.763 -16.943 1.00 89.81 90 ARG A N 1
ATOM 724 C CA . ARG A 1 90 ? 4.801 -0.872 -15.528 1.00 89.81 90 ARG A CA 1
ATOM 725 C C . ARG A 1 90 ? 3.916 -1.801 -14.683 1.00 89.81 90 ARG A C 1
ATOM 727 O O . ARG A 1 90 ? 4.354 -2.33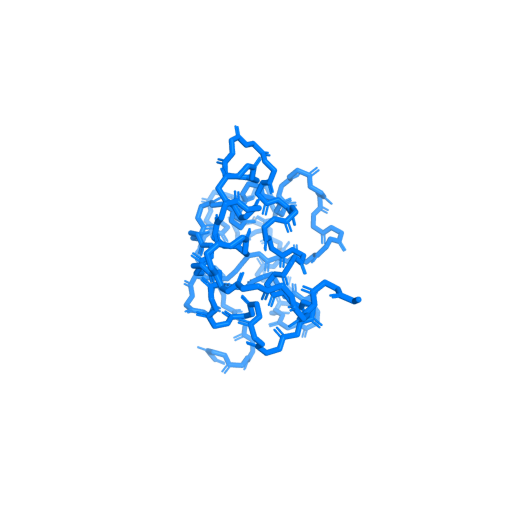8 -13.668 1.00 89.81 90 ARG A O 1
ATOM 734 N N . SER A 1 91 ? 2.680 -2.028 -15.116 1.00 90.19 91 SER A N 1
ATOM 735 C CA . SER A 1 91 ? 1.727 -2.952 -14.497 1.00 90.19 91 SER A CA 1
ATOM 736 C C . SER A 1 91 ? 2.035 -4.438 -14.746 1.00 90.19 91 SER A C 1
ATOM 738 O O . SER A 1 91 ? 1.436 -5.295 -14.100 1.00 90.19 91 SER A O 1
ATOM 740 N N . MET A 1 92 ? 2.959 -4.755 -15.659 1.00 89.62 92 MET A N 1
ATOM 741 C CA . MET A 1 92 ? 3.303 -6.126 -16.066 1.00 89.62 92 MET A CA 1
ATOM 742 C C . MET A 1 92 ? 4.521 -6.698 -15.330 1.00 89.62 92 MET A C 1
ATOM 744 O O . MET A 1 92 ? 5.018 -7.765 -15.684 1.00 89.62 92 MET A O 1
ATOM 748 N N . ARG A 1 93 ? 5.037 -5.993 -14.319 1.00 89.00 93 ARG A N 1
ATOM 749 C CA . ARG A 1 93 ? 6.181 -6.467 -13.533 1.00 89.00 93 ARG A CA 1
ATOM 750 C C . ARG A 1 93 ? 5.814 -7.685 -12.704 1.00 89.00 93 ARG A C 1
ATOM 752 O O . ARG A 1 93 ? 4.663 -7.830 -12.292 1.00 89.00 93 ARG A O 1
ATOM 759 N N . PHE A 1 94 ? 6.825 -8.494 -12.394 1.00 88.50 94 PHE A N 1
ATOM 760 C CA . PHE A 1 94 ? 6.735 -9.535 -11.384 1.00 88.50 94 PHE A CA 1
ATOM 761 C C . PHE A 1 94 ? 7.898 -9.545 -10.411 1.00 88.50 94 PHE A C 1
ATOM 763 O O . PHE A 1 94 ? 9.023 -9.211 -10.771 1.00 88.50 94 PHE A O 1
ATOM 770 N N . CYS A 1 95 ? 7.591 -9.840 -9.145 1.00 85.31 95 CYS A N 1
ATOM 771 C CA . CYS A 1 95 ? 8.608 -9.929 -8.111 1.00 85.31 95 CYS A CA 1
ATOM 772 C C . CYS A 1 95 ? 9.118 -11.366 -7.978 1.00 85.31 95 CYS A C 1
ATOM 774 O O . CYS A 1 95 ? 8.350 -12.299 -8.190 1.00 85.31 95 CYS A O 1
ATOM 776 N N . ALA A 1 96 ? 10.359 -11.528 -7.528 1.00 84.69 96 ALA A N 1
ATOM 777 C CA . ALA A 1 96 ? 11.057 -12.811 -7.425 1.00 84.69 96 ALA A CA 1
ATOM 778 C C . ALA A 1 96 ? 10.367 -13.858 -6.527 1.00 84.69 96 ALA A C 1
ATOM 780 O O . ALA A 1 96 ? 10.634 -15.042 -6.656 1.00 84.69 96 ALA A O 1
ATOM 781 N N . ASP A 1 97 ? 9.489 -13.442 -5.607 1.00 79.50 97 ASP A N 1
ATOM 782 C CA . ASP A 1 97 ? 8.711 -14.380 -4.779 1.00 79.50 97 ASP A CA 1
ATOM 783 C C . ASP A 1 97 ? 7.519 -14.996 -5.534 1.00 79.50 97 ASP A C 1
ATOM 785 O O . ASP A 1 97 ? 6.967 -16.003 -5.104 1.00 79.50 97 ASP A O 1
ATOM 789 N N . CYS A 1 98 ? 7.049 -14.324 -6.587 1.00 78.06 98 CYS A N 1
ATOM 790 C CA . CYS A 1 98 ? 5.766 -14.585 -7.234 1.00 78.06 98 CYS A CA 1
ATOM 791 C C . CYS A 1 98 ? 5.945 -14.965 -8.729 1.00 78.06 98 CYS A C 1
ATOM 793 O O . CYS A 1 98 ? 4.943 -15.133 -9.423 1.00 78.06 98 CYS A O 1
ATOM 795 N N . GLY A 1 99 ? 7.183 -15.095 -9.232 1.00 63.31 99 GLY A N 1
ATOM 796 C CA . GLY A 1 99 ? 7.514 -15.488 -10.609 1.00 63.31 99 GLY A CA 1
ATOM 797 C C . GLY A 1 99 ? 8.901 -16.098 -10.736 1.00 63.31 99 GLY A C 1
ATOM 798 O O . GLY A 1 99 ? 9.697 -15.929 -9.787 1.00 63.31 99 GLY A O 1
#

InterPro domains:
  IPR001810 F-box domain [PS50181] (1-50)

Sequence (99 aa):
PILNLPAELHRQIISHLDGNEEFAVLNLRITNRYFHDTVPPPSHDTLLRLEKRFNGTIGYAYKHCLRLRPVSRFATTMLKGKTGLNGEHRSMRFCADCG

Radius of gyration: 15.03 Å; chains: 1; bounding box: 33×26×45 Å